Protein AF-A0A9W8Y1M6-F1 (afdb_monomer)

InterPro domains:
  IPR021765 Mycotoxin biosynthesis protein UstYa-like [PF11807] (2-54)

Nearest PDB structures (foldseek):
  4n0i-assembly1_B  TM=2.954E-01  e=4.512E+00  Saccharomyces cerevisiae S288C

Foldseek 3Di:
DCVVVQCCQFVDDPDDWDWDQDDDPSNVVPTDTDPPDDTDRHDVVVVVVCCVVPPDDPDPD

Secondary structure (DSSP, 8-state):
--HHHHHHHHH---SPPPEEEPSGGGGGG-EEE----------HHHHHHHHHHHSPPPP--

Solvent-accessible surface area (backbone atoms only — not comparable to full-atom values): 4048 Å² total; per-residue (Å²): 143,58,62,72,59,53,48,53,34,40,69,61,86,83,74,88,67,52,69,44,70,45,76,72,81,54,41,78,77,41,70,42,74,51,79,88,64,88,78,60,73,48,65,62,67,60,52,51,49,50,48,68,76,67,48,76,75,80,77,93,123

Structure (mmCIF, N/CA/C/O backbone):
data_AF-A0A9W8Y1M6-F1
#
_entry.id   AF-A0A9W8Y1M6-F1
#
loop_
_atom_site.group_PDB
_atom_site.id
_atom_site.type_symbol
_atom_site.label_atom_id
_atom_site.label_alt_id
_atom_site.label_comp_id
_atom_site.label_asym_id
_atom_site.label_entity_id
_atom_site.label_seq_id
_atom_site.pdbx_PDB_ins_code
_atom_site.Cartn_x
_atom_site.Cartn_y
_atom_site.Cartn_z
_atom_site.occupancy
_atom_site.B_iso_or_equiv
_atom_site.auth_seq_id
_atom_site.auth_comp_i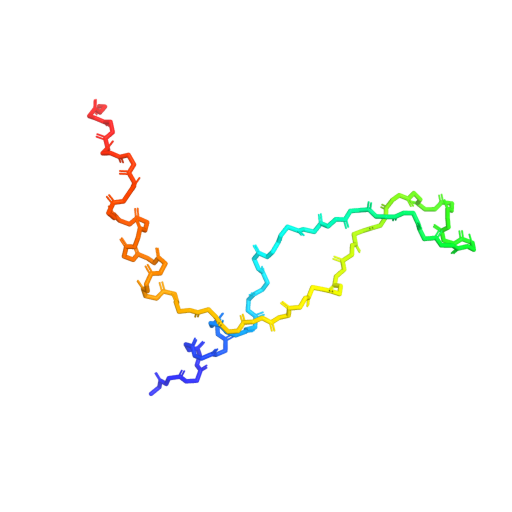d
_atom_site.auth_asym_id
_atom_site.auth_atom_id
_atom_site.pdbx_PDB_model_num
ATOM 1 N N . MET A 1 1 ? 23.860 7.806 1.824 1.00 47.94 1 MET A N 1
ATOM 2 C CA . MET A 1 1 ? 22.563 8.306 2.336 1.00 47.94 1 MET A CA 1
ATOM 3 C C . MET A 1 1 ? 21.415 7.547 1.667 1.00 47.94 1 MET A C 1
ATOM 5 O O . MET A 1 1 ? 20.980 7.939 0.597 1.00 47.94 1 MET A O 1
ATOM 9 N N . GLN A 1 2 ? 20.966 6.434 2.262 1.00 70.62 2 GLN A N 1
ATOM 10 C CA . GLN A 1 2 ? 19.802 5.644 1.800 1.00 70.62 2 GLN A CA 1
ATOM 11 C C . GLN A 1 2 ? 18.711 5.486 2.881 1.00 70.62 2 GLN A C 1
ATOM 13 O O . GLN A 1 2 ? 17.621 5.021 2.573 1.00 70.62 2 GLN A O 1
ATOM 18 N N . ILE A 1 3 ? 18.963 5.918 4.125 1.00 78.31 3 ILE A N 1
ATOM 19 C CA . ILE A 1 3 ? 18.016 5.796 5.249 1.00 78.31 3 ILE A CA 1
ATOM 20 C C . ILE A 1 3 ? 16.727 6.577 5.011 1.00 78.31 3 ILE A C 1
ATOM 22 O O . ILE A 1 3 ? 15.649 6.025 5.187 1.00 78.31 3 ILE A O 1
ATOM 26 N N . LEU A 1 4 ? 16.819 7.827 4.544 1.00 80.56 4 LEU A N 1
ATOM 27 C CA 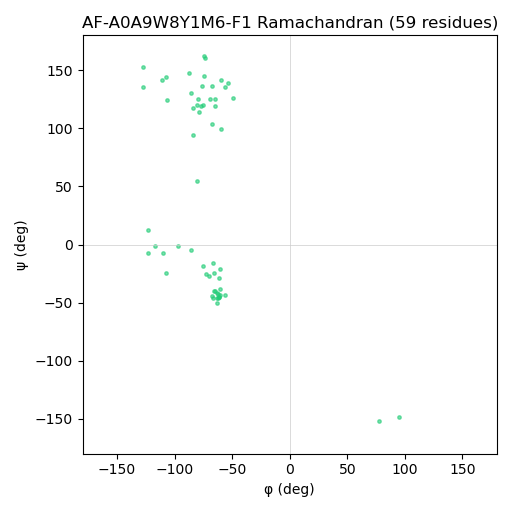. LEU A 1 4 ? 15.623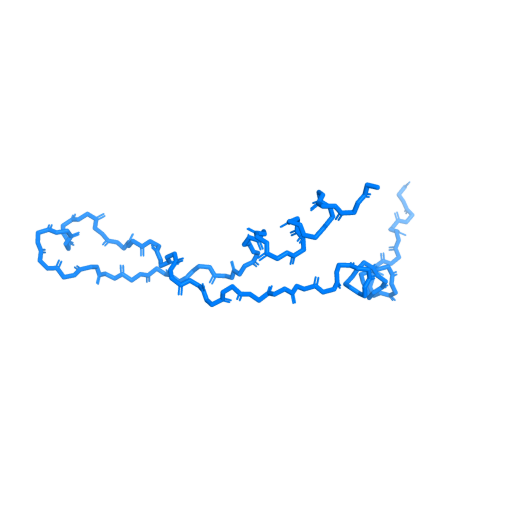 8.621 4.252 1.00 80.56 4 LEU A CA 1
ATOM 28 C C . LEU A 1 4 ? 14.764 7.952 3.172 1.00 80.56 4 LEU A C 1
ATOM 30 O O . LEU A 1 4 ? 13.544 7.920 3.278 1.00 80.56 4 LEU A O 1
ATOM 34 N N . ARG A 1 5 ? 15.419 7.360 2.168 1.00 77.75 5 ARG A N 1
ATOM 35 C CA . ARG A 1 5 ? 14.751 6.631 1.093 1.00 77.75 5 ARG A CA 1
ATOM 36 C C . ARG A 1 5 ? 14.069 5.364 1.614 1.00 77.75 5 ARG A C 1
ATOM 38 O O . ARG A 1 5 ? 12.910 5.145 1.297 1.00 77.75 5 ARG A O 1
ATOM 45 N N . MET A 1 6 ? 14.752 4.566 2.435 1.00 77.94 6 MET A N 1
ATOM 46 C CA . MET A 1 6 ? 14.172 3.365 3.048 1.00 77.94 6 MET A CA 1
ATOM 47 C C . MET A 1 6 ? 12.975 3.708 3.943 1.00 77.94 6 MET A C 1
ATOM 49 O O . MET A 1 6 ? 11.919 3.092 3.832 1.00 77.94 6 MET A O 1
ATOM 53 N N . ASN A 1 7 ? 13.114 4.745 4.771 1.00 83.31 7 ASN A N 1
ATOM 54 C CA . ASN A 1 7 ? 12.044 5.216 5.644 1.00 83.31 7 ASN A CA 1
ATOM 55 C C . ASN A 1 7 ? 10.830 5.674 4.835 1.00 83.31 7 ASN A C 1
ATOM 57 O O . ASN A 1 7 ? 9.717 5.269 5.143 1.00 83.31 7 ASN A O 1
ATOM 61 N N . LEU A 1 8 ? 11.031 6.449 3.766 1.00 81.50 8 LEU A N 1
ATOM 62 C CA . LEU A 1 8 ? 9.930 6.876 2.903 1.00 81.50 8 LEU A CA 1
ATOM 63 C C . LEU A 1 8 ? 9.210 5.672 2.272 1.00 81.50 8 LEU A C 1
ATOM 65 O O . LEU A 1 8 ? 7.985 5.631 2.263 1.00 81.50 8 LEU A O 1
ATOM 69 N N . MET A 1 9 ? 9.958 4.676 1.786 1.00 79.69 9 MET A N 1
ATOM 70 C CA . MET A 1 9 ? 9.395 3.512 1.091 1.00 79.69 9 MET A CA 1
ATOM 71 C C . MET A 1 9 ? 8.606 2.556 1.997 1.00 79.69 9 MET A C 1
ATOM 73 O O . MET A 1 9 ? 7.718 1.856 1.510 1.00 79.69 9 MET A O 1
ATOM 77 N N . CYS A 1 10 ? 8.930 2.512 3.290 1.00 83.19 10 CYS A N 1
ATOM 78 C CA . CYS A 1 10 ? 8.337 1.570 4.242 1.00 83.19 10 CYS A CA 1
ATOM 79 C C . CYS A 1 10 ? 7.359 2.198 5.238 1.00 83.19 10 CYS A C 1
ATOM 81 O O . CYS A 1 10 ? 6.507 1.486 5.760 1.00 83.19 10 CYS A O 1
ATOM 83 N N . LEU A 1 11 ? 7.485 3.497 5.524 1.00 82.75 11 LEU A N 1
ATOM 84 C CA . LEU A 1 11 ? 6.714 4.167 6.577 1.00 82.75 11 LEU A CA 1
ATOM 85 C C . LEU A 1 11 ? 5.660 5.140 6.039 1.00 82.75 11 LEU A C 1
ATOM 87 O O . LEU A 1 11 ? 4.882 5.669 6.826 1.00 82.75 11 LEU A O 1
ATOM 91 N N . SER A 1 12 ? 5.630 5.415 4.730 1.00 78.56 12 SER A N 1
ATOM 92 C CA . SER A 1 12 ? 4.551 6.220 4.151 1.00 78.56 12 SER A CA 1
ATOM 93 C C . SER A 1 12 ? 3.281 5.381 4.000 1.00 78.56 12 SER A C 1
ATOM 95 O O . SER A 1 12 ? 3.262 4.377 3.279 1.00 78.56 12 SER A O 1
ATOM 97 N N . ASP A 1 13 ? 2.210 5.801 4.675 1.00 75.94 13 ASP A N 1
ATOM 98 C CA . ASP A 1 13 ? 0.893 5.213 4.460 1.00 75.94 13 ASP A CA 1
ATOM 99 C C . ASP A 1 13 ? 0.218 5.888 3.258 1.00 75.94 13 ASP A C 1
ATOM 101 O O . ASP A 1 13 ? -0.013 7.097 3.241 1.00 75.94 13 ASP A O 1
ATOM 105 N N . ILE A 1 14 ? -0.042 5.088 2.227 1.00 77.31 14 ILE A N 1
ATOM 106 C CA . ILE A 1 14 ? -0.766 5.482 1.010 1.00 77.31 14 ILE A CA 1
ATOM 107 C C . ILE A 1 14 ? -1.988 4.581 0.780 1.00 77.31 14 ILE A C 1
ATOM 109 O O . ILE A 1 14 ? -2.524 4.537 -0.326 1.00 77.31 14 ILE A O 1
ATOM 113 N N . ASN A 1 15 ? -2.383 3.787 1.782 1.00 75.75 15 ASN A N 1
ATOM 114 C CA . ASN A 1 15 ? -3.541 2.911 1.666 1.00 75.75 15 ASN A CA 1
ATOM 115 C C . ASN A 1 15 ? -4.853 3.703 1.726 1.00 75.75 15 ASN A C 1
ATOM 117 O O . ASN A 1 15 ? -4.926 4.827 2.219 1.00 75.75 15 ASN A O 1
ATOM 121 N N . VAL A 1 16 ? -5.918 3.075 1.229 1.00 79.62 16 VAL A N 1
ATOM 122 C CA . VAL A 1 16 ? -7.279 3.581 1.402 1.00 79.62 16 VAL A CA 1
ATOM 123 C C . VAL A 1 16 ? -7.722 3.303 2.837 1.00 79.62 16 VAL A C 1
ATOM 125 O O . VAL A 1 16 ? -7.798 2.144 3.245 1.00 79.62 16 VAL A O 1
ATOM 128 N N . PHE A 1 17 ? -8.044 4.356 3.586 1.00 83.81 17 PHE A N 1
ATOM 129 C CA . PHE A 1 17 ? -8.607 4.227 4.927 1.00 83.81 17 PHE A CA 1
ATOM 130 C C . PHE A 1 17 ? -10.100 3.918 4.846 1.00 83.81 17 PHE A C 1
ATOM 132 O O . PHE A 1 17 ? -10.869 4.646 4.212 1.00 83.81 17 PHE A O 1
ATOM 139 N N . THR A 1 18 ? -10.515 2.835 5.500 1.00 83.94 18 THR A N 1
ATOM 140 C CA . THR A 1 18 ? -11.938 2.531 5.666 1.00 83.94 18 THR A CA 1
ATOM 141 C C . THR A 1 18 ? -12.462 3.213 6.921 1.00 83.94 18 THR A C 1
ATOM 143 O O . THR A 1 18 ? -11.728 3.408 7.885 1.00 83.94 18 THR A O 1
ATOM 146 N N . PHE A 1 19 ? -13.729 3.614 6.903 1.00 86.69 19 PHE A N 1
ATOM 147 C CA . PHE A 1 19 ? -14.371 4.263 8.038 1.00 86.69 19 PHE A CA 1
ATOM 148 C C . PHE A 1 19 ? -15.342 3.286 8.686 1.00 86.69 19 PHE A C 1
ATOM 150 O O . PHE A 1 19 ? -16.248 2.776 8.025 1.00 86.69 19 PHE A O 1
ATOM 157 N N . HIS A 1 20 ? -15.179 3.041 9.981 1.00 84.44 20 HIS A N 1
ATOM 158 C CA . HIS A 1 20 ? -16.016 2.113 10.728 1.00 84.44 20 HIS A CA 1
ATOM 159 C C . HIS A 1 20 ? -16.602 2.772 11.975 1.00 84.44 20 HIS A C 1
ATOM 161 O O . HIS A 1 20 ? -16.063 3.723 12.541 1.00 84.44 20 HIS A O 1
ATOM 167 N N . LYS A 1 21 ? -17.758 2.271 12.408 1.00 86.38 21 LYS A N 1
ATOM 168 C CA . LYS A 1 21 ? -18.388 2.734 13.640 1.00 86.38 21 LYS A CA 1
ATOM 169 C C . LYS A 1 21 ? -17.724 2.043 14.826 1.00 86.38 21 LYS A C 1
ATOM 171 O O . LYS A 1 21 ? -17.758 0.818 14.922 1.00 86.38 21 LYS A O 1
ATOM 176 N N . LEU A 1 22 ? -17.145 2.826 15.730 1.00 83.06 22 LEU A N 1
ATOM 177 C CA . LEU A 1 22 ? -16.519 2.295 16.940 1.00 83.06 22 LEU A CA 1
ATOM 178 C C . LEU A 1 22 ? -17.582 1.847 17.962 1.00 83.06 22 LEU A C 1
ATOM 180 O O . LEU A 1 22 ? -18.639 2.477 18.058 1.00 83.06 22 LEU A O 1
ATOM 184 N N . PRO A 1 23 ? -17.3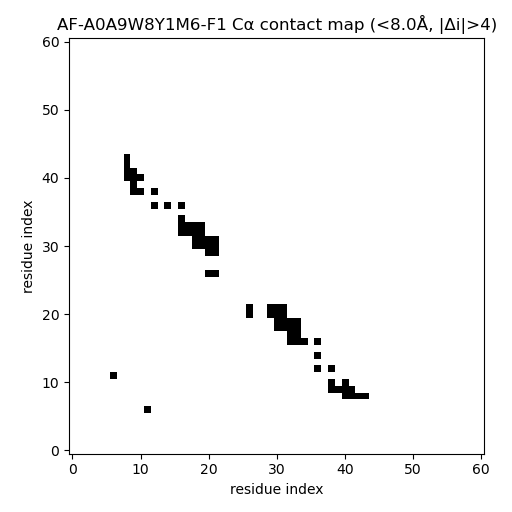37 0.776 18.739 1.00 84.19 23 PRO A N 1
ATOM 185 C CA . PRO A 1 23 ? -18.236 0.348 19.809 1.00 84.19 23 PRO A CA 1
ATOM 186 C C . PRO A 1 23 ? -18.153 1.265 21.047 1.00 84.19 23 PRO A C 1
ATOM 188 O O . PRO A 1 23 ? -17.181 1.994 21.248 1.00 84.19 23 PRO A O 1
ATOM 191 N N . GLY A 1 24 ? -19.163 1.196 21.922 1.00 79.69 24 GLY A N 1
ATOM 192 C CA . GLY A 1 24 ? -19.175 1.902 23.212 1.00 79.69 24 GLY A CA 1
ATOM 193 C C . GLY A 1 24 ? -19.504 3.395 23.112 1.00 79.69 24 GLY A C 1
ATOM 194 O O . GLY A 1 24 ? -20.219 3.823 22.209 1.00 79.69 24 GLY A O 1
ATOM 195 N N . GLU A 1 25 ? -19.009 4.207 24.052 1.00 75.50 25 GLU A N 1
ATOM 196 C CA . GLU A 1 25 ? -19.306 5.651 24.091 1.00 75.50 25 GLU A CA 1
ATOM 197 C C . GLU A 1 25 ? -18.817 6.402 22.844 1.00 75.50 25 GLU A C 1
ATOM 199 O O . GLU A 1 25 ? -19.471 7.350 22.408 1.00 75.50 25 GLU A O 1
ATOM 204 N N . ARG A 1 26 ? -17.751 5.902 22.203 1.00 69.94 26 ARG A N 1
ATOM 205 C CA . ARG A 1 26 ? -17.219 6.418 20.931 1.00 69.94 26 ARG A CA 1
ATOM 206 C C . ARG A 1 26 ? -18.162 6.223 19.742 1.00 69.94 26 ARG A C 1
ATOM 208 O O . ARG A 1 26 ? -18.031 6.925 18.748 1.00 69.94 26 ARG A O 1
ATOM 215 N N . ALA A 1 27 ? -19.180 5.362 19.843 1.00 73.12 27 ALA A N 1
ATOM 216 C CA . ALA A 1 27 ? -20.210 5.229 18.808 1.00 73.12 27 ALA A CA 1
ATOM 217 C C . ALA A 1 27 ? -20.997 6.533 18.568 1.00 73.12 27 ALA A C 1
ATOM 219 O O . ALA A 1 27 ? -21.626 6.684 17.517 1.00 73.12 27 ALA A O 1
ATOM 220 N N . LYS A 1 28 ? -20.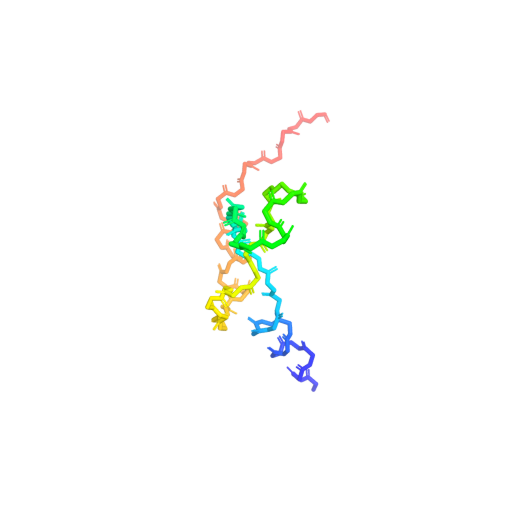996 7.449 19.550 1.00 72.50 28 LYS A N 1
ATOM 221 C CA . LYS A 1 28 ? -21.641 8.768 19.472 1.00 72.50 28 LYS A CA 1
ATOM 222 C C . LYS A 1 28 ? -20.856 9.764 18.610 1.00 72.50 28 LYS A C 1
ATOM 224 O O . LYS A 1 28 ? -21.438 10.747 18.169 1.00 72.50 28 LYS A O 1
ATOM 229 N N . GLU A 1 29 ? -19.575 9.499 18.353 1.00 78.25 29 GLU A N 1
ATOM 230 C CA . GLU A 1 29 ? -18.677 10.362 17.570 1.00 78.25 29 GLU A CA 1
ATOM 231 C C . GLU A 1 29 ? -18.782 10.101 16.054 1.00 78.25 29 GLU A C 1
ATOM 233 O O . GLU A 1 29 ? -18.222 10.843 15.253 1.00 78.25 29 GLU A O 1
ATOM 238 N N . GLY A 1 30 ? -19.561 9.091 15.644 1.00 83.31 30 GLY A N 1
ATOM 239 C CA . GLY A 1 30 ? -19.810 8.762 14.242 1.00 83.31 30 GLY A CA 1
ATOM 240 C C . GLY A 1 30 ? -18.880 7.677 13.699 1.00 83.31 30 GLY A C 1
ATOM 241 O O . GLY A 1 30 ? -18.520 6.734 14.406 1.00 83.31 30 GLY A O 1
ATOM 242 N N . TYR A 1 31 ? -18.567 7.767 12.407 1.00 84.56 31 TYR A N 1
ATOM 243 C CA . TYR A 1 31 ? -17.634 6.860 11.743 1.00 84.56 31 TYR A CA 1
ATOM 244 C C . TYR A 1 31 ? -16.202 7.360 11.930 1.00 84.56 31 TYR A C 1
ATOM 246 O O . TYR A 1 31 ? -15.916 8.525 11.658 1.00 84.56 31 TYR A O 1
ATOM 254 N N . TRP A 1 32 ? -15.309 6.472 12.357 1.00 85.19 32 TRP A N 1
ATOM 255 C CA . TRP A 1 32 ? -13.903 6.770 12.601 1.00 85.19 32 TRP A CA 1
ATOM 256 C C . TRP A 1 32 ? -13.017 6.070 11.562 1.00 85.19 32 TRP A C 1
ATOM 258 O O . TRP A 1 32 ? -13.335 4.942 11.174 1.00 85.19 32 TRP A O 1
ATOM 268 N N . PRO A 1 33 ? -11.943 6.716 11.076 1.00 85.62 33 PRO A N 1
ATOM 269 C CA . PRO A 1 33 ? -11.007 6.082 10.156 1.00 85.62 33 PRO A CA 1
ATOM 270 C C . PRO A 1 33 ? -10.216 4.961 10.839 1.00 85.62 33 PRO A C 1
ATOM 272 O O 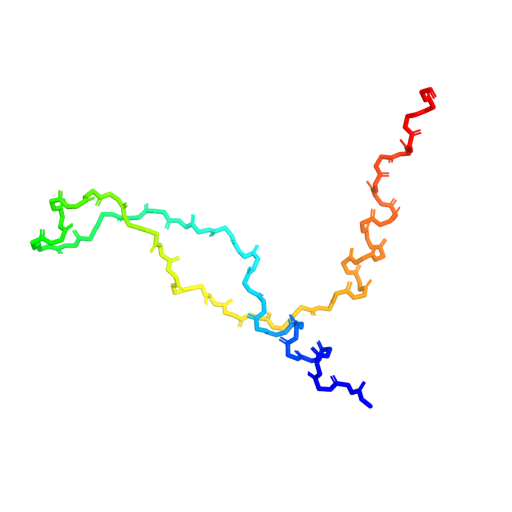. PRO A 1 33 ? -9.713 5.121 11.953 1.00 85.62 33 PRO A O 1
ATOM 275 N N . ASP A 1 34 ? -10.078 3.842 10.135 1.00 81.38 34 ASP A N 1
ATOM 276 C CA . ASP A 1 34 ? -9.197 2.742 10.506 1.00 81.38 34 ASP A CA 1
ATOM 277 C C . ASP A 1 34 ? -7.750 3.061 10.130 1.00 81.38 34 ASP A C 1
ATOM 279 O O . ASP A 1 34 ? -7.431 3.152 8.945 1.00 81.38 34 ASP A O 1
ATOM 283 N N . TYR A 1 35 ? -6.877 3.218 11.125 1.00 79.44 35 TYR A N 1
ATOM 284 C CA . TYR A 1 35 ? -5.442 3.424 10.909 1.00 79.44 35 TYR A CA 1
ATOM 285 C C . TYR A 1 35 ? -4.622 2.136 11.032 1.00 79.44 35 TYR A C 1
ATOM 287 O O . TYR A 1 35 ? -3.408 2.172 10.828 1.00 79.44 35 TYR A O 1
ATOM 295 N N . GLU A 1 36 ? -5.244 0.995 11.342 1.00 76.62 36 GLU A N 1
ATOM 296 C CA . GLU A 1 36 ? -4.562 -0.300 11.417 1.00 76.62 36 GLU A CA 1
ATOM 297 C C . GLU A 1 36 ? -4.371 -0.894 10.014 1.00 76.62 36 GLU A C 1
ATOM 299 O O . GLU A 1 36 ? -4.761 -2.019 9.702 1.00 76.62 36 GLU A O 1
ATOM 304 N N . SER A 1 37 ? -3.740 -0.120 9.129 1.00 71.31 37 SER A N 1
ATOM 305 C CA . SER A 1 37 ? -3.357 -0.597 7.808 1.00 71.31 37 SER A CA 1
ATOM 306 C C . SER A 1 37 ? -2.114 -1.491 7.922 1.00 71.31 37 SER A C 1
ATOM 308 O O . SER A 1 37 ? -1.150 -1.190 8.638 1.00 71.31 37 SER A O 1
ATOM 310 N N . HIS A 1 38 ? -2.113 -2.624 7.215 1.00 74.62 38 HIS A N 1
ATOM 311 C CA . HIS A 1 38 ? -0.919 -3.460 7.110 1.00 74.62 38 HIS A CA 1
ATOM 312 C C . HIS A 1 38 ? 0.153 -2.713 6.311 1.00 74.62 38 HIS A C 1
ATOM 314 O O . HIS A 1 38 ? 0.091 -2.610 5.082 1.00 74.62 38 HIS A O 1
ATOM 320 N N . HIS A 1 39 ? 1.145 -2.191 7.030 1.00 77.06 39 HIS A N 1
ATOM 321 C CA . HIS A 1 39 ? 2.264 -1.478 6.438 1.00 77.06 39 HIS A CA 1
ATOM 322 C C . HIS A 1 39 ? 3.146 -2.456 5.659 1.00 77.06 39 HIS A C 1
ATOM 324 O O . HIS A 1 39 ? 3.622 -3.459 6.193 1.00 77.06 39 HIS A O 1
ATOM 330 N N . VAL A 1 40 ? 3.374 -2.149 4.384 1.00 79.69 40 VAL A N 1
ATOM 331 C CA . VAL A 1 40 ? 4.259 -2.911 3.502 1.00 79.69 40 VAL A CA 1
ATOM 332 C C . VAL A 1 40 ? 5.266 -1.965 2.867 1.00 79.69 40 VAL A C 1
ATOM 334 O O . VAL A 1 40 ? 4.908 -0.882 2.403 1.00 79.69 40 VAL A O 1
ATOM 337 N N . CYS A 1 41 ? 6.532 -2.374 2.825 1.00 85.06 41 CYS A N 1
ATOM 338 C CA . CYS A 1 41 ? 7.544 -1.653 2.063 1.00 85.06 41 CYS A CA 1
ATOM 339 C C . CYS A 1 41 ? 7.210 -1.723 0.572 1.00 85.06 41 CYS A C 1
ATOM 341 O O . CYS A 1 41 ? 7.059 -2.813 0.018 1.00 85.06 41 CYS A O 1
ATOM 343 N N . ARG A 1 42 ? 7.114 -0.568 -0.088 1.00 82.19 42 ARG A N 1
ATOM 344 C CA . ARG A 1 42 ? 6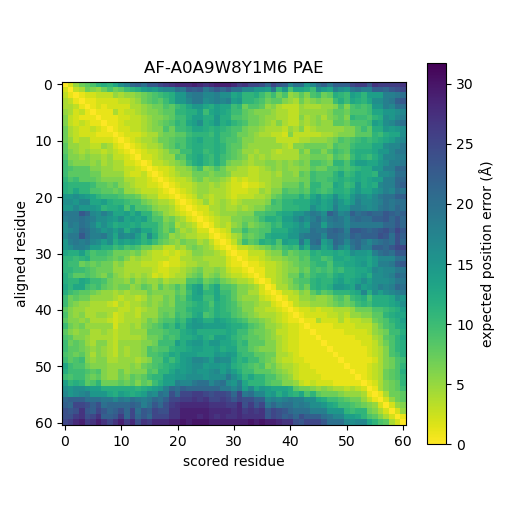.817 -0.479 -1.523 1.00 82.19 42 ARG A CA 1
ATOM 345 C C . ARG A 1 42 ? 8.060 -0.073 -2.306 1.00 82.19 42 ARG A C 1
ATOM 347 O O . ARG A 1 42 ? 8.851 0.746 -1.852 1.00 82.19 42 ARG A O 1
ATOM 354 N N . ASN A 1 43 ? 8.222 -0.612 -3.513 1.00 85.31 43 ASN A N 1
ATOM 355 C CA . ASN A 1 43 ? 9.272 -0.166 -4.426 1.00 85.31 43 ASN A CA 1
ATOM 356 C C . ASN A 1 43 ? 8.792 1.068 -5.204 1.00 85.31 43 ASN A C 1
ATOM 358 O O . ASN A 1 43 ? 8.137 0.949 -6.239 1.00 85.31 43 ASN A O 1
ATOM 362 N N . PHE A 1 44 ? 9.124 2.254 -4.697 1.00 81.94 44 PHE A N 1
ATOM 363 C CA . PHE A 1 44 ? 8.698 3.518 -5.299 1.00 81.94 44 PHE A CA 1
ATOM 364 C C . PHE A 1 44 ? 9.297 3.766 -6.687 1.00 81.94 44 PHE A C 1
ATOM 366 O O . PHE A 1 44 ? 8.673 4.466 -7.479 1.00 81.94 44 PHE A O 1
ATOM 373 N N . ASP A 1 45 ? 10.447 3.172 -7.022 1.00 85.75 45 ASP A N 1
ATOM 374 C CA . ASP A 1 45 ? 11.013 3.302 -8.370 1.00 85.75 45 ASP A CA 1
ATOM 375 C C . ASP A 1 45 ? 10.136 2.581 -9.390 1.00 85.75 45 ASP A C 1
ATOM 377 O O . ASP A 1 45 ? 9.825 3.138 -10.438 1.00 85.75 45 ASP A O 1
ATOM 381 N N . ALA A 1 46 ? 9.690 1.366 -9.061 1.00 86.81 46 ALA A N 1
ATOM 382 C CA . ALA A 1 46 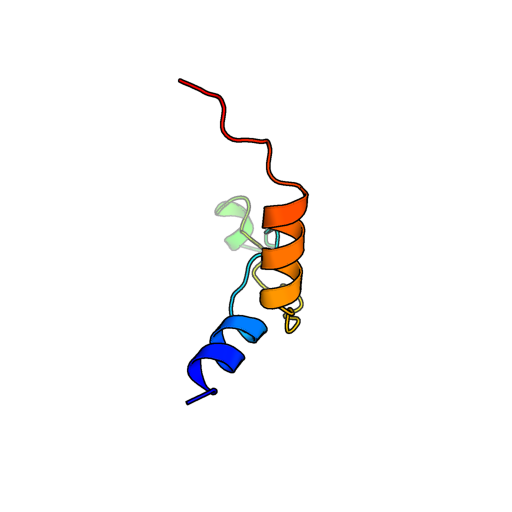? 8.797 0.598 -9.922 1.00 86.81 46 ALA A CA 1
ATOM 383 C C . ALA A 1 46 ? 7.433 1.289 -10.075 1.00 86.81 46 ALA A C 1
ATOM 385 O O . ALA A 1 46 ? 6.895 1.343 -11.177 1.00 86.81 46 ALA A O 1
ATOM 386 N N . ILE A 1 47 ? 6.906 1.871 -8.991 1.00 81.75 47 ILE A N 1
ATOM 387 C CA . ILE A 1 47 ? 5.665 2.660 -9.027 1.00 81.75 47 ILE A CA 1
ATOM 388 C C . ILE A 1 47 ? 5.840 3.894 -9.914 1.00 81.75 47 ILE A C 1
ATOM 390 O O . ILE A 1 47 ? 4.984 4.170 -10.749 1.00 81.75 47 ILE A O 1
ATOM 394 N N . LYS A 1 48 ? 6.952 4.623 -9.765 1.00 84.81 48 LYS A N 1
ATOM 395 C CA . LYS A 1 48 ? 7.250 5.803 -10.581 1.00 84.81 48 LYS A CA 1
ATOM 396 C C . LYS A 1 48 ? 7.400 5.442 -12.057 1.00 84.81 48 LYS A C 1
ATOM 398 O O . LYS A 1 48 ? 6.888 6.165 -12.902 1.00 84.81 48 LYS A O 1
ATOM 403 N N . GLN A 1 49 ? 8.069 4.332 -12.360 1.00 90.69 49 GLN A N 1
ATOM 404 C CA . GLN A 1 49 ? 8.213 3.853 -13.729 1.00 90.69 49 GLN A CA 1
ATOM 405 C C . GLN A 1 49 ? 6.850 3.500 -14.329 1.00 90.69 49 GLN A C 1
ATOM 407 O O . GLN A 1 49 ? 6.504 4.033 -15.375 1.00 90.69 49 GLN A O 1
ATOM 412 N N . TRP A 1 50 ? 6.036 2.708 -13.621 1.00 88.38 50 TRP A N 1
ATOM 413 C CA . TRP A 1 50 ? 4.673 2.394 -14.054 1.00 88.38 50 TRP A CA 1
ATOM 414 C C . TRP A 1 50 ? 3.844 3.662 -14.277 1.00 88.38 50 TRP A C 1
ATOM 416 O O . TRP A 1 50 ? 3.154 3.767 -15.285 1.00 88.38 50 TRP A O 1
ATOM 426 N N . ALA A 1 51 ? 3.940 4.639 -13.371 1.00 85.38 51 ALA A N 1
ATOM 427 C CA . ALA A 1 51 ? 3.225 5.901 -13.500 1.00 85.38 51 ALA A CA 1
ATOM 428 C C . ALA A 1 51 ? 3.665 6.676 -14.746 1.00 85.38 51 ALA A C 1
ATOM 430 O O . ALA A 1 51 ? 2.809 7.174 -15.456 1.00 85.38 51 ALA A O 1
ATOM 431 N N . ASN A 1 52 ? 4.963 6.738 -15.052 1.00 87.88 52 ASN A N 1
ATOM 432 C CA . ASN A 1 52 ? 5.450 7.380 -16.276 1.00 87.88 52 ASN A CA 1
ATOM 433 C C . ASN A 1 52 ? 4.990 6.638 -17.539 1.00 87.88 52 ASN A C 1
ATOM 435 O O . ASN A 1 52 ? 4.622 7.274 -18.519 1.00 87.88 52 ASN A O 1
ATOM 439 N N . ASP A 1 53 ? 4.996 5.304 -17.504 1.00 92.38 53 ASP A N 1
ATOM 440 C CA . ASP A 1 53 ? 4.638 4.461 -18.650 1.00 92.38 53 ASP A CA 1
ATOM 441 C C . ASP A 1 53 ? 3.125 4.464 -18.939 1.00 92.38 53 ASP A C 1
ATOM 443 O O . ASP A 1 53 ? 2.711 4.199 -20.065 1.00 92.38 53 ASP A O 1
ATOM 447 N N . ASN A 1 54 ? 2.298 4.728 -17.921 1.00 90.81 54 ASN A N 1
ATOM 448 C CA . ASN A 1 54 ? 0.832 4.652 -17.990 1.00 90.81 54 ASN A CA 1
ATOM 449 C C . ASN A 1 54 ? 0.143 6.004 -17.751 1.00 90.81 54 ASN A C 1
ATOM 451 O O . ASN A 1 54 ? -1.088 6.073 -17.775 1.00 90.81 54 ASN A O 1
ATOM 455 N N . ALA A 1 55 ? 0.901 7.072 -17.493 1.00 83.12 55 ALA A N 1
ATOM 456 C CA . ALA A 1 55 ? 0.355 8.418 -17.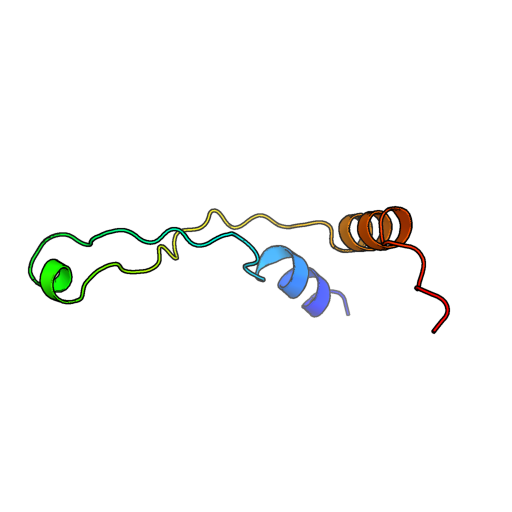426 1.00 83.12 55 ALA A CA 1
ATOM 457 C C . ALA A 1 55 ? -0.280 8.764 -18.774 1.00 83.12 55 ALA A C 1
ATOM 459 O O . ALA A 1 55 ? 0.248 8.414 -19.832 1.00 83.12 55 ALA A O 1
ATOM 460 N N . MET A 1 56 ? -1.420 9.464 -18.740 1.00 77.62 56 MET A N 1
ATOM 461 C CA . MET A 1 56 ? -1.948 10.057 -19.966 1.00 77.62 56 MET A CA 1
ATOM 462 C C . MET A 1 56 ? -0.864 10.958 -20.567 1.00 77.62 56 MET A C 1
ATOM 464 O O . MET A 1 56 ? -0.250 11.719 -19.812 1.00 77.62 56 MET A O 1
ATOM 468 N N . PRO A 1 57 ? -0.630 10.894 -21.890 1.00 71.62 57 PRO A N 1
ATOM 469 C CA . PRO A 1 57 ? 0.218 11.877 -22.544 1.00 71.62 57 PRO A CA 1
ATOM 470 C C . PRO A 1 57 ? -0.306 13.271 -22.195 1.00 71.62 57 PRO A C 1
ATOM 472 O O . PRO A 1 57 ? -1.525 13.465 -22.115 1.00 71.62 57 PRO A O 1
ATOM 475 N N . GLU A 1 58 ? 0.609 14.204 -21.917 1.00 66.62 58 GLU A N 1
ATOM 476 C CA . GLU A 1 58 ? 0.243 15.590 -21.631 1.00 66.62 58 GLU A CA 1
ATOM 477 C C . GLU A 1 58 ? -0.714 16.070 -22.727 1.00 66.62 58 GLU A C 1
ATOM 479 O O . GLU A 1 58 ? -0.451 15.896 -23.917 1.00 66.62 58 GLU A O 1
ATOM 484 N N . ALA A 1 59 ? -1.877 16.587 -22.327 1.00 64.62 59 ALA A N 1
ATOM 485 C CA . ALA A 1 59 ? -2.750 17.245 -23.279 1.00 64.62 59 ALA A CA 1
ATOM 486 C C . ALA A 1 59 ? -1.999 18.488 -23.762 1.00 64.62 59 ALA A C 1
ATOM 488 O O . ALA A 1 59 ? -1.667 19.341 -22.941 1.00 64.62 59 ALA A O 1
ATOM 489 N N . ASP A 1 60 ? -1.719 18.564 -25.062 1.00 59.62 60 ASP A N 1
ATOM 490 C CA . ASP A 1 60 ? -1.222 19.781 -25.697 1.00 59.62 60 ASP A CA 1
ATOM 491 C C . ASP A 1 60 ? -2.278 20.885 -25.482 1.00 59.62 60 ASP A C 1
ATOM 493 O O . ASP A 1 60 ? -3.316 20.890 -26.152 1.00 59.62 60 ASP A O 1
ATOM 497 N N . VAL A 1 61 ? -2.059 21.767 -24.496 1.00 55.75 61 VAL A N 1
ATOM 498 C CA . VAL A 1 61 ? -2.896 22.952 -24.218 1.00 55.75 61 VAL A CA 1
ATOM 499 C C . VAL A 1 61 ? -2.222 24.210 -24.735 1.00 55.75 61 VAL A C 1
ATOM 501 O O . VAL A 1 61 ? -1.023 24.399 -24.429 1.00 55.75 61 VAL A O 1
#

pLDDT: mean 79.33, std 8.1, range [47.94, 92.38]

Organism: NCBI:txid798079

Sequence (61 aa):
MQILRMNLMCLSDINVFTFHKLPGERAKEGYWPDYESHHVCRNFDAIKQWANDNAMPEADV

Mean predicted aligned error: 9.85 Å

Radius of gyration: 18.09 Å; Cα contacts (8 Å, |Δi|>4): 36; chains: 1; bounding box: 44×26×50 Å